Protein AF-A0A441VX78-F1 (afdb_monomer_lite)

pLDDT: mean 75.23, std 18.62, range [37.22, 95.94]

Radius of gyration: 17.8 Å; chains: 1; bounding box: 41×55×35 Å

Foldseek 3Di:
DDDQQWDDKDKDADDPVVVPDQDPVNPPDPPDDDPDRIDIDTDGPDPVSVVVVVVVQCPDPVDDPDDDDDDDPDPDPPPPPDDPD

Sequence (85 aa):
MQYPLLTGAHLGKADEAATQVRTAESEGRSDYDAPPSWFVLLEACTVDALKAPVQALLQHPAVAKPQVGRYLLEYTRLKTDAAAG

Structure (mmCIF, N/CA/C/O backbone):
data_AF-A0A441VX78-F1
#
_entry.id   AF-A0A441VX78-F1
#
loop_
_atom_site.group_PDB
_atom_site.id
_atom_site.type_symbol
_atom_site.label_atom_id
_atom_site.label_alt_id
_atom_site.label_comp_id
_atom_site.label_asym_id
_atom_site.label_entity_id
_atom_site.label_seq_id
_atom_site.pdbx_PDB_ins_code
_atom_site.Cartn_x
_atom_site.Cartn_y
_atom_site.Cartn_z
_atom_site.occupancy
_atom_site.B_iso_or_equiv
_atom_site.auth_seq_id
_atom_site.auth_comp_id
_atom_site.auth_asym_id
_atom_site.auth_atom_id
_atom_site.pdbx_PDB_model_num
ATOM 1 N N . MET A 1 1 ? -17.464 13.487 17.436 1.00 48.59 1 MET A N 1
ATOM 2 C CA . MET A 1 1 ? -17.512 12.824 16.114 1.00 48.59 1 MET A CA 1
ATOM 3 C C . MET A 1 1 ? -16.182 12.129 15.898 1.00 48.59 1 MET A C 1
ATOM 5 O O . MET A 1 1 ? -15.161 12.753 16.151 1.00 48.59 1 MET A O 1
ATOM 9 N N . GLN A 1 2 ? -16.185 10.852 15.517 1.00 69.25 2 GLN A N 1
ATOM 10 C CA . GLN A 1 2 ? -14.963 10.133 15.153 1.00 69.25 2 GLN A CA 1
ATOM 11 C C . GLN A 1 2 ? -14.753 10.314 13.649 1.00 69.25 2 GLN A C 1
ATOM 13 O O . GLN A 1 2 ? -15.608 9.916 12.862 1.00 69.25 2 GLN A O 1
ATOM 18 N N . TYR A 1 3 ? -13.675 10.990 13.260 1.00 69.50 3 TYR A N 1
ATOM 19 C CA . TYR A 1 3 ? -13.350 11.190 11.848 1.00 69.50 3 TYR A CA 1
ATOM 20 C C . TYR A 1 3 ? -12.779 9.895 11.249 1.00 69.50 3 TYR A C 1
ATOM 22 O O . TYR A 1 3 ? -12.094 9.156 11.966 1.00 69.50 3 TYR A O 1
ATOM 30 N N . PRO A 1 4 ? -13.040 9.598 9.962 1.00 77.44 4 PRO A N 1
ATOM 31 C CA . PRO A 1 4 ? -12.395 8.478 9.290 1.00 77.44 4 PRO A CA 1
ATOM 32 C C . PRO A 1 4 ? -10.878 8.700 9.295 1.00 77.44 4 PRO A C 1
ATOM 34 O O . PRO A 1 4 ? -10.392 9.740 8.859 1.00 77.44 4 PRO A O 1
ATOM 37 N N . LEU A 1 5 ? -10.133 7.736 9.839 1.00 89.88 5 LEU A N 1
ATOM 38 C CA . LEU A 1 5 ? -8.672 7.819 9.944 1.00 89.88 5 LEU A CA 1
ATOM 39 C C . LEU A 1 5 ? -7.957 7.324 8.681 1.00 89.88 5 LEU A C 1
ATOM 41 O O . LEU A 1 5 ? 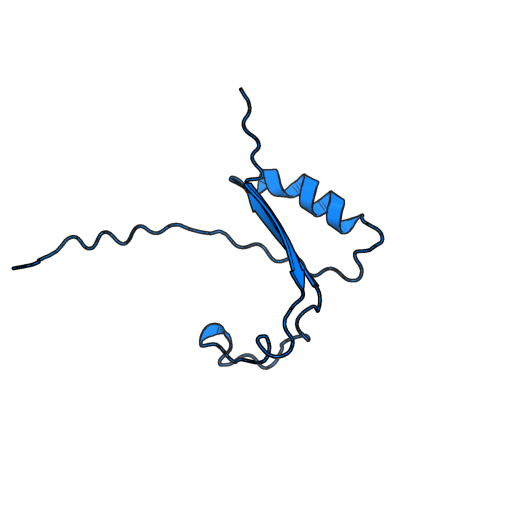-6.755 7.534 8.565 1.00 89.88 5 LEU A O 1
ATOM 45 N N . LEU A 1 6 ? -8.681 6.680 7.760 1.00 93.19 6 LEU A N 1
ATOM 46 C CA . LEU A 1 6 ? -8.209 6.360 6.415 1.00 93.19 6 LEU A CA 1
ATOM 47 C C . LEU A 1 6 ? -8.482 7.567 5.512 1.00 93.19 6 LEU A C 1
ATOM 49 O O . LEU A 1 6 ? -9.628 7.995 5.384 1.00 93.19 6 LEU A O 1
ATOM 53 N N . THR A 1 7 ? -7.434 8.112 4.908 1.00 92.50 7 THR A N 1
ATOM 54 C CA . THR A 1 7 ? -7.482 9.335 4.099 1.00 92.50 7 THR A CA 1
ATOM 55 C C . THR A 1 7 ? -7.460 9.055 2.600 1.00 92.50 7 THR A C 1
ATOM 57 O O . THR A 1 7 ? -7.871 9.916 1.829 1.00 92.50 7 THR A O 1
ATOM 60 N N . GLY A 1 8 ? -7.029 7.862 2.180 1.00 92.44 8 GLY A N 1
ATOM 61 C CA . GLY A 1 8 ? -6.938 7.501 0.766 1.00 92.44 8 GLY A CA 1
ATOM 62 C C . GLY A 1 8 ? -6.781 6.001 0.528 1.00 92.44 8 GLY A C 1
ATOM 63 O O . GLY A 1 8 ? -6.230 5.276 1.360 1.00 92.44 8 GLY A O 1
ATOM 64 N N . ALA A 1 9 ? -7.284 5.540 -0.618 1.00 94.56 9 ALA A N 1
ATOM 65 C CA . ALA A 1 9 ? -7.098 4.187 -1.126 1.00 94.56 9 ALA A CA 1
ATOM 66 C C . ALA A 1 9 ? -7.026 4.231 -2.656 1.00 94.56 9 ALA A C 1
ATOM 68 O O . ALA A 1 9 ? -7.981 4.644 -3.312 1.00 94.56 9 ALA A O 1
ATOM 69 N N . HIS A 1 10 ? -5.901 3.797 -3.219 1.00 94.00 10 HIS A N 1
ATOM 70 C CA . HIS A 1 10 ? -5.609 3.916 -4.646 1.00 94.00 10 HIS A CA 1
ATOM 71 C C . HIS A 1 10 ? -5.201 2.562 -5.208 1.00 94.00 10 HIS A C 1
ATOM 73 O O . HIS A 1 10 ? -4.346 1.897 -4.628 1.00 94.00 10 HIS A O 1
ATOM 79 N N . LEU A 1 11 ? -5.782 2.165 -6.340 1.00 92.00 11 LEU A N 1
ATOM 80 C CA . LEU A 1 11 ? -5.355 0.995 -7.108 1.00 92.00 11 LEU A CA 1
ATOM 81 C C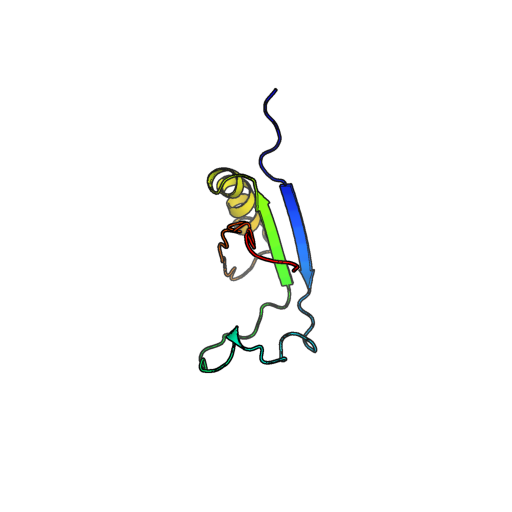 . LEU A 1 11 ? -4.575 1.479 -8.330 1.00 92.00 11 LEU A C 1
ATOM 83 O O . LEU A 1 11 ? -5.141 2.109 -9.222 1.00 92.00 11 LEU A O 1
ATOM 87 N N . GLY A 1 12 ? -3.279 1.190 -8.350 1.00 88.81 12 GLY A N 1
ATOM 88 C CA . GLY A 1 12 ? -2.376 1.562 -9.429 1.00 88.81 12 GLY A CA 1
ATOM 89 C C . GLY A 1 12 ? -1.943 0.350 -10.239 1.00 88.81 12 GLY A C 1
ATOM 90 O O . GLY A 1 12 ? -1.714 -0.730 -9.692 1.00 88.81 12 GLY A O 1
ATOM 91 N N . LYS A 1 13 ? -1.801 0.543 -11.549 1.00 86.00 13 LYS A N 1
ATOM 92 C CA . LYS A 1 13 ? -1.042 -0.361 -12.410 1.00 86.00 13 LYS A CA 1
ATOM 93 C C . LYS A 1 13 ? 0.359 0.218 -12.555 1.00 86.00 13 LYS A C 1
ATOM 95 O O . LYS A 1 13 ? 0.491 1.403 -12.855 1.00 86.00 13 LYS A O 1
ATOM 100 N N . ALA A 1 14 ? 1.384 -0.595 -12.335 1.00 78.56 14 ALA A N 1
ATOM 101 C CA . ALA A 1 14 ? 2.739 -0.171 -12.636 1.00 78.56 14 ALA A CA 1
ATOM 102 C C . ALA A 1 14 ? 2.880 0.021 -14.150 1.00 78.56 14 ALA A C 1
ATOM 104 O O . ALA A 1 14 ? 2.472 -0.834 -14.940 1.00 78.56 14 ALA A O 1
ATOM 105 N N . ASP A 1 15 ? 3.437 1.159 -14.545 1.00 73.56 15 ASP A N 1
ATOM 106 C CA . ASP A 1 15 ? 3.853 1.383 -15.920 1.00 73.56 15 ASP A CA 1
ATOM 107 C C . ASP A 1 15 ? 5.221 0.722 -16.121 1.00 73.56 15 ASP A C 1
ATOM 109 O O . ASP A 1 15 ? 6.219 1.121 -15.512 1.00 73.56 15 ASP A O 1
ATOM 113 N N . GLU A 1 16 ? 5.261 -0.315 -16.956 1.00 61.22 16 GLU A N 1
ATOM 114 C CA . GLU A 1 16 ? 6.486 -1.036 -17.311 1.00 61.22 16 GLU A CA 1
ATOM 115 C C . GLU A 1 16 ? 7.530 -0.111 -17.960 1.00 61.22 16 GLU A C 1
ATOM 117 O O . GLU A 1 16 ? 8.728 -0.336 -17.794 1.00 61.22 16 GLU A O 1
ATOM 122 N N . ALA A 1 17 ? 7.106 0.966 -18.636 1.00 54.28 17 ALA A N 1
ATOM 123 C CA . ALA A 1 17 ? 8.014 1.939 -19.241 1.00 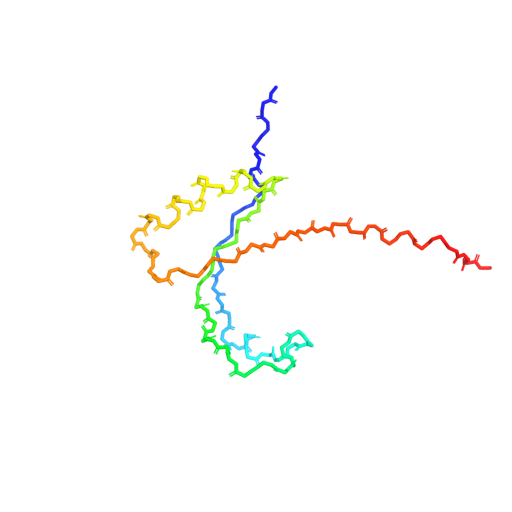54.28 17 ALA A CA 1
ATOM 124 C C . ALA A 1 17 ? 8.632 2.900 -18.208 1.00 54.28 17 ALA A C 1
ATOM 126 O O . ALA A 1 17 ? 9.783 3.307 -18.362 1.00 54.28 17 ALA A O 1
ATOM 127 N N . ALA A 1 18 ? 7.903 3.242 -17.139 1.00 55.50 18 ALA A N 1
ATOM 128 C CA . ALA A 1 18 ? 8.371 4.160 -16.095 1.00 55.50 18 ALA A CA 1
ATOM 129 C C . ALA A 1 18 ? 9.145 3.454 -14.967 1.00 55.50 18 ALA A C 1
ATOM 131 O O . ALA A 1 18 ? 10.061 4.030 -14.386 1.00 55.50 18 ALA A O 1
ATOM 132 N N . THR A 1 19 ? 8.817 2.196 -14.662 1.00 53.12 19 THR A N 1
ATOM 133 C CA . THR A 1 19 ? 9.436 1.429 -13.560 1.00 53.12 19 THR A CA 1
ATOM 134 C C . THR A 1 19 ? 10.868 0.959 -13.835 1.00 53.12 19 THR A C 1
ATOM 136 O O . THR A 1 19 ? 11.561 0.549 -12.909 1.00 53.12 19 THR A O 1
ATOM 139 N N . GLN A 1 20 ? 11.337 1.049 -15.083 1.00 53.25 20 GLN A N 1
ATOM 140 C CA . GLN A 1 20 ? 12.729 0.773 -15.469 1.00 53.25 20 GLN A CA 1
ATOM 141 C C . GLN A 1 20 ? 13.638 2.012 -15.370 1.00 53.25 20 GLN A C 1
ATOM 143 O O . GLN A 1 20 ? 14.847 1.919 -15.600 1.00 53.25 20 GLN A O 1
ATOM 148 N N . VAL A 1 21 ? 13.082 3.187 -15.051 1.00 51.88 21 VAL A N 1
ATOM 149 C CA . VAL A 1 21 ? 13.864 4.417 -14.905 1.00 51.88 21 VAL A CA 1
ATOM 150 C C . VAL A 1 21 ? 14.605 4.368 -13.574 1.00 51.88 21 VAL A C 1
ATOM 152 O O . VAL A 1 21 ? 14.007 4.467 -12.505 1.00 51.88 21 VAL A O 1
ATOM 155 N N . ARG A 1 22 ? 15.930 4.219 -13.641 1.00 51.66 22 ARG A N 1
ATOM 156 C CA . ARG A 1 22 ? 16.797 4.324 -12.466 1.00 51.66 22 ARG A CA 1
ATOM 157 C C . ARG A 1 22 ? 16.691 5.729 -11.889 1.00 51.66 22 ARG A C 1
ATOM 159 O O . ARG A 1 22 ? 17.080 6.698 -12.537 1.00 51.66 22 ARG A O 1
ATOM 166 N N . THR A 1 23 ? 16.174 5.826 -10.675 1.00 56.59 23 THR A N 1
ATOM 167 C CA . THR A 1 23 ? 16.208 7.059 -9.891 1.00 56.59 23 THR A CA 1
ATOM 168 C C . THR A 1 23 ? 17.465 7.086 -9.018 1.00 56.59 23 THR A C 1
ATOM 170 O O . THR A 1 23 ? 18.146 6.067 -8.879 1.00 56.59 23 THR A O 1
ATOM 173 N N . ALA A 1 24 ? 17.787 8.234 -8.415 1.00 55.72 24 ALA A N 1
ATOM 174 C CA . ALA A 1 24 ? 18.928 8.359 -7.500 1.00 55.72 24 ALA A CA 1
ATOM 175 C C . ALA A 1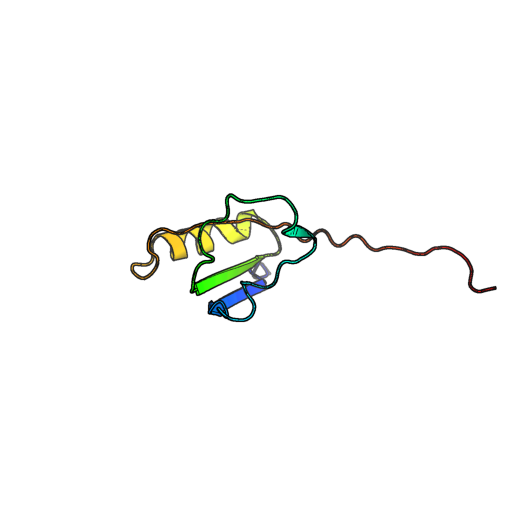 24 ? 18.822 7.395 -6.297 1.00 55.72 24 ALA A C 1
ATOM 177 O O . ALA A 1 24 ? 19.826 6.936 -5.766 1.00 55.72 24 ALA A O 1
ATOM 178 N N . GLU A 1 25 ? 17.600 7.015 -5.915 1.00 52.19 25 GLU A N 1
ATOM 179 C CA . GLU A 1 25 ? 17.291 6.018 -4.882 1.00 52.19 25 GLU A CA 1
ATOM 180 C C . GLU A 1 25 ? 17.514 4.561 -5.341 1.00 52.19 25 GLU A C 1
ATOM 182 O O . GLU A 1 25 ? 17.432 3.635 -4.532 1.00 52.19 25 GLU A O 1
ATOM 187 N N . SER A 1 26 ? 17.778 4.350 -6.635 1.00 53.28 26 SER A N 1
ATOM 188 C CA . SER A 1 26 ? 18.006 3.042 -7.265 1.00 53.28 26 SER A CA 1
ATOM 189 C C . SER A 1 26 ? 19.479 2.783 -7.621 1.00 53.28 26 SER A C 1
ATOM 191 O O . SER A 1 26 ? 19.818 1.706 -8.119 1.00 53.28 26 SER A O 1
ATOM 193 N N . GLU A 1 27 ? 20.376 3.752 -7.399 1.00 45.50 27 GLU A N 1
ATOM 194 C CA . GLU A 1 27 ? 21.812 3.560 -7.609 1.00 45.50 27 GLU A CA 1
ATOM 195 C C . GLU A 1 27 ? 22.410 2.674 -6.505 1.00 45.50 27 GLU A C 1
ATOM 197 O O . GLU A 1 27 ? 22.440 3.033 -5.332 1.00 45.50 27 GLU A O 1
ATOM 202 N N . GLY A 1 28 ? 22.918 1.498 -6.889 1.00 50.53 28 GLY A N 1
ATOM 203 C CA . GLY A 1 28 ? 23.735 0.644 -6.016 1.00 50.53 28 GLY A CA 1
ATOM 204 C C . GLY A 1 28 ? 23.071 -0.632 -5.500 1.00 50.53 28 GLY A C 1
ATOM 205 O O . GLY A 1 28 ? 23.728 -1.415 -4.817 1.00 50.53 28 GLY A O 1
ATOM 206 N N . ARG A 1 29 ? 21.814 -0.899 -5.856 1.00 51.72 29 ARG A N 1
ATOM 207 C CA . ARG A 1 29 ? 21.143 -2.167 -5.542 1.00 51.72 29 ARG A CA 1
ATOM 208 C C . ARG A 1 29 ? 20.929 -2.993 -6.807 1.00 51.72 29 ARG A C 1
ATOM 210 O O . ARG A 1 29 ? 20.418 -2.512 -7.812 1.00 51.72 29 ARG A O 1
ATOM 217 N N . SER A 1 30 ? 21.375 -4.241 -6.775 1.00 47.81 30 SER A N 1
ATOM 218 C CA . SER A 1 30 ? 21.244 -5.211 -7.872 1.00 47.81 30 SER A CA 1
ATOM 219 C C . SER A 1 30 ? 20.243 -6.327 -7.553 1.00 47.81 30 SER A C 1
ATOM 221 O O . SER A 1 30 ? 20.097 -7.261 -8.336 1.00 47.81 30 SER A O 1
ATOM 223 N N . ASP A 1 31 ? 19.549 -6.224 -6.419 1.00 53.09 31 ASP A N 1
ATOM 224 C CA . ASP A 1 31 ? 18.681 -7.243 -5.824 1.00 53.09 31 ASP A CA 1
ATOM 225 C C . ASP A 1 31 ? 17.189 -6.882 -5.911 1.00 53.09 31 ASP A C 1
ATOM 227 O O . ASP A 1 31 ? 16.413 -7.136 -4.990 1.00 53.09 31 ASP A O 1
ATOM 231 N N . TYR A 1 32 ? 16.773 -6.234 -6.996 1.00 55.75 32 TYR A N 1
ATOM 232 C CA . TYR A 1 32 ? 15.371 -5.879 -7.168 1.00 55.75 32 TYR A CA 1
ATOM 233 C C . TYR A 1 32 ? 14.593 -7.055 -7.755 1.00 55.75 32 TYR A C 1
ATOM 235 O O . TYR A 1 32 ? 14.816 -7.450 -8.901 1.00 55.75 32 TYR A O 1
ATOM 243 N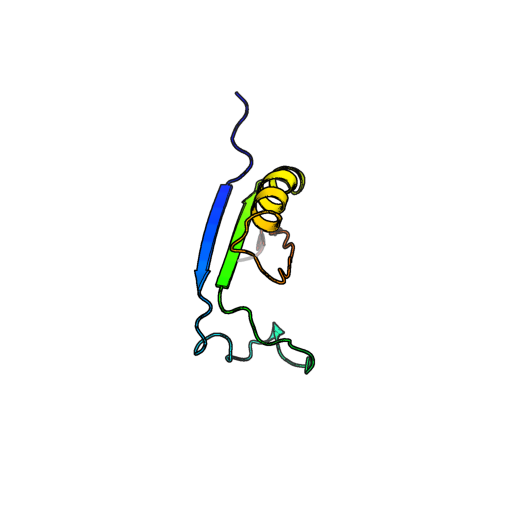 N . ASP A 1 33 ? 13.643 -7.582 -6.981 1.00 57.72 33 ASP A N 1
ATOM 244 C CA . ASP A 1 33 ? 12.526 -8.329 -7.553 1.00 57.72 33 ASP A CA 1
ATOM 245 C C . ASP A 1 33 ? 11.818 -7.452 -8.595 1.00 57.72 33 ASP A C 1
ATOM 247 O O . ASP A 1 33 ? 11.744 -6.226 -8.452 1.00 57.72 33 ASP A O 1
ATOM 251 N N . ALA A 1 34 ? 11.293 -8.079 -9.651 1.00 60.50 34 ALA A N 1
ATOM 252 C CA . ALA A 1 34 ? 10.533 -7.362 -10.667 1.00 60.50 34 ALA A CA 1
ATOM 253 C C . ALA A 1 34 ? 9.400 -6.554 -10.000 1.00 60.50 34 ALA A C 1
ATOM 255 O O . ALA A 1 34 ? 8.685 -7.102 -9.151 1.00 60.50 34 ALA A O 1
ATOM 256 N N . PRO A 1 35 ? 9.223 -5.268 -10.358 1.00 62.62 35 PRO A N 1
ATOM 257 C CA . PRO A 1 35 ? 8.205 -4.429 -9.746 1.00 62.62 35 PRO A CA 1
ATOM 258 C C . PRO A 1 35 ? 6.817 -5.048 -9.972 1.00 62.62 35 PRO A C 1
ATOM 260 O O . PRO A 1 35 ? 6.540 -5.567 -11.059 1.00 62.62 35 PRO A O 1
ATOM 263 N N . PRO A 1 36 ? 5.929 -5.024 -8.964 1.00 70.38 36 PRO A N 1
ATOM 264 C CA . PRO A 1 36 ? 4.613 -5.624 -9.099 1.00 70.38 36 PRO A CA 1
ATOM 265 C C . PRO A 1 36 ? 3.805 -4.881 -10.167 1.00 70.38 36 PRO A C 1
ATOM 267 O O . PRO A 1 36 ? 3.740 -3.655 -10.164 1.00 70.38 36 PRO A O 1
ATOM 270 N N . SER A 1 37 ? 3.130 -5.617 -11.056 1.00 80.19 37 SER A N 1
ATOM 271 C CA . SER A 1 37 ? 2.301 -5.026 -12.121 1.00 80.19 37 SER A CA 1
ATOM 272 C C . SER A 1 37 ? 1.116 -4.213 -11.585 1.00 80.19 37 SER A C 1
ATOM 274 O O . SER A 1 37 ? 0.567 -3.376 -12.298 1.00 80.19 37 SER A O 1
ATOM 276 N N . TRP A 1 38 ? 0.716 -4.461 -10.336 1.00 86.94 38 TRP A N 1
ATOM 277 C CA . TRP A 1 38 ? -0.380 -3.793 -9.644 1.00 86.94 38 TRP A CA 1
ATOM 278 C C . TRP A 1 38 ? 0.006 -3.512 -8.198 1.00 86.94 38 TRP A C 1
ATOM 280 O O . TRP A 1 38 ? 0.625 -4.351 -7.545 1.00 86.94 38 TRP A O 1
ATOM 290 N N . PHE A 1 39 ? -0.410 -2.363 -7.678 1.00 89.75 39 PHE A N 1
ATOM 291 C CA . PHE A 1 39 ? -0.204 -2.000 -6.283 1.00 89.75 39 PHE A CA 1
ATOM 292 C C . PHE A 1 39 ? -1.438 -1.308 -5.710 1.00 89.75 39 PHE A C 1
ATOM 294 O O . PHE A 1 39 ? -2.202 -0.659 -6.426 1.00 89.75 39 PHE A O 1
ATOM 301 N N . VAL A 1 40 ? -1.616 -1.440 -4.397 1.00 93.31 40 VAL A N 1
ATOM 302 C CA . VAL A 1 40 ? -2.622 -0.694 -3.641 1.00 93.31 40 VAL A CA 1
ATOM 303 C C . VAL A 1 40 ? -1.898 0.222 -2.665 1.00 93.31 40 VAL A C 1
ATOM 305 O O . VAL A 1 40 ? -1.111 -0.254 -1.848 1.00 93.31 40 VAL A O 1
ATOM 308 N N . LEU A 1 41 ? -2.167 1.524 -2.740 1.00 94.19 41 LEU A N 1
ATOM 309 C CA . LEU A 1 41 ? -1.676 2.509 -1.780 1.00 94.19 41 LEU A CA 1
ATOM 310 C C . LEU A 1 41 ? -2.806 2.874 -0.819 1.00 94.19 41 LEU A C 1
ATOM 312 O O . LEU A 1 41 ? -3.867 3.318 -1.254 1.00 94.19 41 LEU A O 1
ATOM 316 N N . LEU A 1 42 ? -2.568 2.690 0.479 1.00 95.25 42 LEU A N 1
ATOM 317 C CA . LEU A 1 42 ? -3.476 3.096 1.548 1.00 95.25 42 LEU A CA 1
ATOM 318 C C . LEU A 1 42 ? -2.836 4.217 2.364 1.00 95.25 42 LEU A C 1
ATOM 320 O O . LEU A 1 42 ? -1.701 4.081 2.818 1.00 95.25 42 LEU A O 1
ATOM 324 N N . GLU A 1 43 ? -3.586 5.288 2.590 1.00 95.00 43 GLU A N 1
ATOM 325 C CA . GLU A 1 43 ? -3.149 6.451 3.357 1.00 95.00 43 GLU A CA 1
ATOM 326 C C . GLU A 1 43 ? -4.018 6.602 4.599 1.00 95.00 43 GLU A C 1
ATOM 328 O O . GLU A 1 43 ? -5.239 6.437 4.541 1.00 95.00 43 GLU A O 1
ATOM 333 N N . ALA A 1 44 ? -3.396 6.910 5.733 1.00 93.69 44 ALA A N 1
ATOM 334 C CA . ALA A 1 44 ? -4.102 7.099 6.987 1.00 93.69 44 ALA A CA 1
ATOM 335 C C . ALA A 1 44 ? -3.375 8.080 7.904 1.00 93.69 44 ALA A C 1
ATOM 337 O O . ALA A 1 44 ? -2.154 8.217 7.853 1.00 93.69 44 ALA A O 1
ATOM 338 N N . CYS A 1 45 ? -4.128 8.695 8.814 1.00 91.31 45 CYS A N 1
ATOM 339 C CA . CYS A 1 45 ? -3.591 9.606 9.825 1.00 91.31 45 CYS A CA 1
ATOM 340 C C . CYS A 1 45 ? -2.754 8.889 10.895 1.00 91.31 45 CYS A C 1
ATOM 342 O O . CYS A 1 45 ? -1.976 9.527 11.599 1.00 91.31 45 CYS A O 1
ATOM 344 N N . THR A 1 46 ? -2.940 7.577 11.066 1.00 89.12 46 THR A N 1
ATOM 345 C CA . THR A 1 46 ? -2.179 6.759 12.015 1.00 89.12 46 THR A CA 1
ATOM 346 C C . THR A 1 46 ? -1.878 5.390 11.421 1.00 89.12 46 THR A C 1
ATOM 348 O O . THR A 1 46 ? -2.632 4.863 10.602 1.00 89.12 46 THR A O 1
ATOM 351 N N . VAL A 1 47 ? -0.796 4.764 11.887 1.00 88.88 47 VAL A N 1
ATOM 352 C CA . VAL A 1 47 ? -0.431 3.399 11.475 1.00 88.88 47 VAL A CA 1
ATOM 353 C C . VAL A 1 47 ? -1.494 2.382 11.902 1.00 88.88 47 VAL A C 1
ATOM 355 O O . VAL A 1 47 ? -1.777 1.435 11.170 1.00 88.88 47 VAL A O 1
ATOM 358 N N . ASP A 1 48 ? -2.124 2.582 13.062 1.00 91.94 48 ASP A N 1
ATOM 359 C CA . ASP A 1 48 ? -3.161 1.679 13.568 1.00 91.94 48 ASP A CA 1
ATOM 360 C C . ASP A 1 48 ? -4.398 1.638 12.671 1.00 91.94 48 ASP A C 1
ATOM 362 O O . ASP A 1 48 ? -4.975 0.567 12.469 1.00 91.94 48 ASP A O 1
ATOM 366 N N . ALA A 1 49 ? -4.764 2.771 12.071 1.00 92.81 49 ALA A N 1
ATOM 367 C CA . ALA A 1 49 ? -5.887 2.849 11.146 1.00 92.81 49 ALA A CA 1
ATOM 368 C C . ALA A 1 49 ? -5.673 2.023 9.862 1.00 92.81 49 ALA A C 1
ATOM 370 O O . ALA A 1 49 ? -6.648 1.641 9.218 1.00 92.81 49 ALA A O 1
ATOM 371 N N . LEU A 1 50 ? -4.424 1.678 9.519 1.00 93.06 50 LEU A N 1
ATOM 372 C CA . LEU A 1 50 ? -4.106 0.825 8.369 1.00 93.06 50 LEU A CA 1
ATOM 373 C C . LEU A 1 50 ? -4.285 -0.672 8.654 1.00 93.06 50 LEU A C 1
ATOM 375 O O . LEU A 1 50 ? -4.358 -1.455 7.710 1.00 93.06 50 LEU A O 1
ATOM 379 N N . LYS A 1 51 ? -4.363 -1.103 9.922 1.00 93.31 51 LYS A N 1
ATOM 380 C CA . LYS A 1 51 ? -4.350 -2.534 10.284 1.00 93.31 51 LYS A CA 1
ATOM 381 C C . LYS A 1 51 ? -5.493 -3.319 9.638 1.00 93.31 51 LYS A C 1
ATOM 383 O O . LYS A 1 51 ? -5.237 -4.290 8.929 1.00 93.31 51 LYS A O 1
ATOM 388 N N . ALA A 1 52 ? -6.735 -2.889 9.859 1.00 94.00 52 ALA A N 1
ATOM 389 C CA . ALA A 1 52 ? -7.908 -3.592 9.341 1.00 94.00 52 ALA A CA 1
ATOM 390 C C . ALA A 1 52 ? -8.014 -3.535 7.801 1.00 94.00 52 ALA A C 1
ATOM 392 O O . ALA A 1 52 ? -8.211 -4.590 7.198 1.00 94.00 52 ALA A O 1
ATOM 393 N N . PRO A 1 53 ? -7.811 -2.381 7.132 1.00 94.19 53 PRO A N 1
ATOM 394 C CA . PRO A 1 53 ? -7.791 -2.314 5.669 1.00 94.19 53 PRO A CA 1
ATOM 395 C C . PRO A 1 53 ? -6.709 -3.187 5.021 1.00 94.19 53 PRO A C 1
ATOM 397 O O . PRO A 1 53 ? -6.988 -3.898 4.058 1.00 94.19 53 PRO A O 1
ATOM 400 N N . VAL A 1 54 ? -5.487 -3.190 5.569 1.00 95.12 54 VAL A N 1
ATOM 401 C CA . VAL A 1 54 ? -4.405 -4.055 5.070 1.00 95.12 54 VAL A CA 1
ATOM 402 C C . VAL A 1 54 ? -4.787 -5.523 5.231 1.00 95.12 54 VAL A C 1
ATOM 404 O O . VAL A 1 54 ? -4.636 -6.297 4.292 1.00 95.12 54 VAL A O 1
ATOM 407 N N . GLN A 1 55 ? -5.328 -5.913 6.387 1.00 95.50 55 GLN A N 1
ATOM 408 C CA . GLN A 1 55 ? -5.772 -7.288 6.607 1.00 95.50 55 GLN A CA 1
ATOM 409 C C . GLN A 1 55 ? -6.884 -7.701 5.631 1.00 95.50 55 GLN A C 1
ATOM 411 O O . GLN A 1 55 ? -6.824 -8.801 5.086 1.00 95.50 55 GLN A O 1
ATOM 416 N N . ALA A 1 56 ? -7.851 -6.819 5.365 1.00 94.88 56 ALA A N 1
ATOM 417 C CA . ALA A 1 56 ? -8.923 -7.077 4.408 1.00 94.88 56 ALA A CA 1
ATOM 418 C C . ALA A 1 56 ? -8.386 -7.307 2.985 1.00 94.88 56 ALA A C 1
ATOM 420 O O . ALA A 1 56 ? -8.825 -8.234 2.307 1.00 94.88 56 ALA A O 1
ATOM 421 N N . LEU A 1 57 ? -7.395 -6.520 2.548 1.00 94.69 57 LEU A N 1
ATOM 422 C CA . LEU A 1 57 ? -6.739 -6.721 1.252 1.00 94.69 57 LEU A CA 1
ATOM 423 C C . LEU A 1 57 ? -5.971 -8.043 1.197 1.00 94.69 57 LEU A C 1
ATOM 425 O O . LEU A 1 57 ? -6.103 -8.783 0.229 1.00 94.69 57 LEU A O 1
ATOM 429 N N . LEU A 1 58 ? -5.204 -8.371 2.239 1.00 94.50 58 LEU A N 1
ATOM 430 C CA . LEU A 1 58 ? -4.414 -9.607 2.286 1.00 94.50 58 LEU A CA 1
ATOM 431 C C . LEU A 1 58 ? -5.275 -10.878 2.283 1.00 94.50 58 LEU A C 1
ATOM 433 O O . LEU A 1 58 ? -4.798 -11.935 1.883 1.00 94.50 58 LEU A O 1
ATOM 437 N N . GLN A 1 59 ? -6.526 -10.783 2.732 1.00 95.94 59 GLN A N 1
ATOM 438 C CA . GLN A 1 59 ? -7.496 -11.880 2.707 1.00 95.94 59 GLN A CA 1
ATOM 439 C C . GLN A 1 59 ? -8.302 -11.939 1.401 1.00 95.94 59 GLN A C 1
ATOM 441 O O . GLN A 1 59 ? -9.049 -12.894 1.186 1.00 95.94 59 GLN A O 1
ATOM 446 N N . HIS A 1 60 ? -8.182 -10.937 0.527 1.00 95.25 60 HIS A N 1
ATOM 447 C CA . HIS A 1 60 ? -8.958 -10.877 -0.703 1.00 95.25 60 HIS A CA 1
ATOM 448 C C . HIS A 1 60 ? -8.423 -11.888 -1.740 1.00 95.25 60 HIS A C 1
ATOM 450 O O . HIS A 1 60 ? -7.230 -11.862 -2.042 1.00 95.25 60 HIS A O 1
ATOM 456 N N . PRO A 1 61 ? -9.269 -12.726 -2.374 1.00 94.69 61 PRO A N 1
ATOM 457 C CA . PRO A 1 61 ? -8.817 -13.781 -3.295 1.00 94.69 61 PRO A CA 1
ATOM 458 C C . PRO A 1 61 ? -8.004 -13.300 -4.505 1.00 94.69 61 PRO A C 1
ATOM 460 O O . PRO A 1 61 ? -7.225 -14.060 -5.070 1.00 94.69 61 PRO A O 1
ATOM 463 N N . ALA A 1 62 ? -8.187 -12.043 -4.918 1.00 90.81 62 ALA A N 1
ATOM 464 C CA . ALA A 1 62 ? -7.427 -11.442 -6.018 1.00 90.81 62 ALA A CA 1
ATOM 465 C C . ALA A 1 62 ? -5.986 -11.046 -5.635 1.00 90.81 62 ALA A C 1
ATOM 467 O O . ALA A 1 62 ? -5.196 -10.700 -6.512 1.00 90.81 62 ALA A O 1
ATOM 468 N N . VAL A 1 63 ? -5.639 -11.066 -4.345 1.00 90.94 63 VAL A N 1
ATOM 469 C CA . VAL A 1 63 ? -4.302 -10.726 -3.853 1.00 90.94 63 VAL A CA 1
ATOM 470 C C . VAL A 1 63 ? -3.491 -12.008 -3.707 1.00 90.94 63 VAL A C 1
ATOM 472 O O . VAL A 1 63 ? -3.712 -12.813 -2.807 1.00 90.94 63 VAL A O 1
ATOM 475 N N . ALA A 1 64 ? -2.522 -12.196 -4.601 1.00 87.69 64 ALA A N 1
ATOM 476 C CA . ALA A 1 64 ? -1.614 -13.336 -4.588 1.00 87.69 64 ALA A CA 1
ATOM 477 C C . ALA A 1 64 ? -0.173 -12.865 -4.370 1.00 87.69 64 ALA A C 1
ATOM 479 O O . ALA A 1 64 ? 0.261 -11.900 -4.991 1.00 87.69 64 ALA A O 1
ATOM 480 N N . LYS A 1 65 ? 0.570 -13.571 -3.505 1.00 86.19 65 LYS A N 1
ATOM 481 C CA . LYS A 1 65 ? 1.977 -13.272 -3.167 1.00 86.19 65 LYS A CA 1
ATOM 482 C C . LYS A 1 65 ? 2.220 -11.778 -2.840 1.00 86.19 65 LYS A C 1
ATOM 484 O O . LYS A 1 65 ? 3.073 -11.152 -3.467 1.00 86.19 65 LYS A O 1
ATOM 489 N N . PRO A 1 66 ? 1.464 -11.186 -1.894 1.00 87.81 66 PRO A N 1
ATOM 490 C CA . PRO A 1 66 ? 1.564 -9.760 -1.610 1.00 87.81 66 PRO A CA 1
ATOM 491 C C . PRO A 1 66 ? 2.929 -9.387 -1.029 1.00 87.81 66 PRO A C 1
ATOM 493 O O . PRO A 1 66 ? 3.437 -10.054 -0.128 1.00 87.81 66 PRO A O 1
ATOM 496 N N . GLN A 1 67 ? 3.467 -8.261 -1.489 1.00 87.50 67 GLN A N 1
ATOM 497 C CA . GLN A 1 67 ? 4.554 -7.543 -0.831 1.00 87.50 67 GLN A CA 1
ATOM 498 C C . GLN A 1 67 ? 3.965 -6.297 -0.163 1.00 87.50 67 GLN A C 1
ATOM 500 O O . GLN A 1 67 ? 3.203 -5.561 -0.789 1.00 87.50 67 GLN A O 1
ATOM 505 N N . VAL A 1 68 ? 4.279 -6.069 1.115 1.00 89.31 68 VAL A N 1
ATOM 506 C CA . VAL A 1 68 ? 3.711 -4.955 1.891 1.00 89.31 68 VAL A CA 1
ATOM 507 C C . VAL A 1 68 ? 4.832 -4.069 2.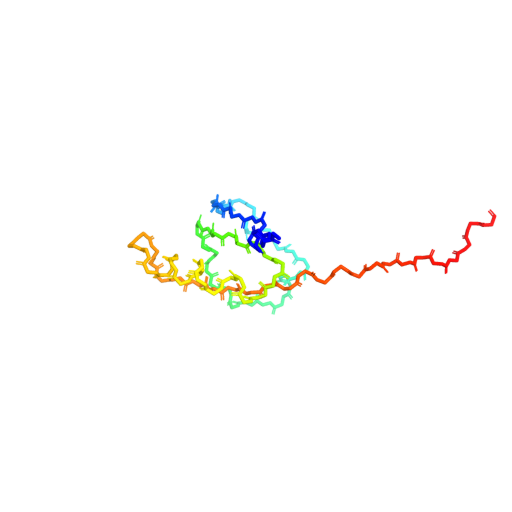415 1.00 89.31 68 VAL A C 1
ATOM 509 O O . VAL A 1 68 ? 5.581 -4.467 3.305 1.00 89.31 68 VAL A O 1
ATOM 512 N N . GLY A 1 69 ? 4.907 -2.848 1.889 1.00 88.06 69 GLY A N 1
ATOM 513 C CA . GLY A 1 69 ? 5.732 -1.768 2.425 1.00 88.06 69 GLY A CA 1
ATOM 514 C C . GLY A 1 69 ? 4.914 -0.824 3.305 1.00 88.06 69 GLY A C 1
ATOM 515 O O . GLY A 1 69 ? 3.700 -0.699 3.142 1.00 88.06 69 GLY A O 1
ATOM 516 N N . ARG A 1 70 ? 5.574 -0.149 4.248 1.00 88.12 70 ARG A N 1
ATOM 517 C CA . ARG A 1 70 ? 4.989 0.962 5.009 1.00 88.12 70 ARG A CA 1
ATOM 518 C C . ARG A 1 70 ? 5.908 2.163 4.905 1.00 88.12 70 ARG A C 1
ATOM 520 O O . ARG A 1 70 ? 7.103 2.036 5.146 1.00 88.12 70 ARG A O 1
ATOM 527 N N . TYR A 1 71 ? 5.319 3.307 4.592 1.00 85.94 71 TYR A N 1
ATOM 528 C CA . TYR A 1 71 ? 6.014 4.579 4.484 1.00 85.94 71 TYR A CA 1
ATOM 529 C C . TYR A 1 71 ? 5.369 5.556 5.458 1.00 85.94 71 TYR A C 1
ATOM 531 O O . TYR A 1 71 ? 4.142 5.632 5.540 1.00 85.94 71 TYR A O 1
ATOM 539 N N . LEU A 1 72 ? 6.194 6.274 6.213 1.00 83.94 72 LEU A N 1
ATOM 540 C CA . LEU A 1 72 ? 5.745 7.385 7.037 1.00 83.94 72 LEU A CA 1
ATOM 541 C C . LEU A 1 72 ? 6.078 8.671 6.289 1.00 83.94 72 LEU A C 1
ATOM 543 O O . LEU A 1 72 ? 7.247 8.960 6.046 1.00 83.94 72 LEU A O 1
ATOM 547 N N . LEU A 1 73 ? 5.050 9.428 5.908 1.00 79.44 73 LEU A N 1
ATOM 548 C CA . LEU A 1 73 ? 5.253 10.764 5.367 1.00 79.44 73 LEU A CA 1
ATOM 549 C C . LEU A 1 73 ? 5.485 11.730 6.532 1.00 79.44 73 LEU A C 1
ATOM 551 O O . LEU A 1 73 ? 4.542 12.243 7.133 1.00 79.44 73 LEU A O 1
ATOM 555 N N . GLU A 1 74 ? 6.748 11.970 6.858 1.00 75.06 74 GLU A N 1
ATOM 556 C CA . GLU A 1 74 ? 7.128 13.012 7.806 1.00 75.06 74 GLU A CA 1
ATOM 557 C C . GLU A 1 74 ? 7.189 14.355 7.076 1.00 75.06 74 GLU A C 1
ATOM 559 O O . GLU A 1 74 ? 8.124 14.644 6.327 1.00 75.06 74 GLU A O 1
ATOM 564 N N . TYR A 1 75 ? 6.176 15.202 7.276 1.00 66.88 75 TYR A N 1
ATOM 565 C CA . TYR A 1 75 ? 6.233 16.576 6.787 1.00 66.88 75 TYR A CA 1
ATOM 566 C C . TYR A 1 75 ? 7.254 17.367 7.610 1.00 66.88 75 TYR A C 1
ATOM 568 O O . TYR A 1 75 ? 6.936 17.933 8.658 1.00 66.88 75 TYR A O 1
ATOM 576 N N . THR A 1 76 ? 8.493 17.431 7.128 1.00 61.72 76 THR A N 1
ATOM 577 C CA . THR A 1 76 ? 9.474 18.383 7.647 1.00 61.72 76 THR A CA 1
ATOM 578 C C . THR A 1 76 ? 9.224 19.724 6.976 1.00 61.72 76 THR A C 1
ATOM 580 O O . THR A 1 76 ? 9.540 19.927 5.805 1.00 61.72 76 THR A O 1
ATOM 583 N N . ARG A 1 77 ? 8.645 20.673 7.717 1.00 56.66 77 ARG A N 1
ATOM 584 C CA . ARG A 1 77 ? 8.581 22.063 7.266 1.00 56.66 77 ARG A CA 1
ATOM 585 C C . ARG A 1 77 ? 10.009 22.607 7.264 1.00 56.66 77 ARG A C 1
ATOM 587 O O . ARG A 1 77 ? 10.524 22.962 8.320 1.00 56.66 77 ARG A O 1
ATOM 594 N N . LEU A 1 78 ? 10.642 22.697 6.097 1.00 54.28 78 LEU A N 1
ATOM 595 C CA . LEU A 1 78 ? 11.823 23.539 5.929 1.00 54.28 78 LEU A CA 1
ATOM 596 C C . LEU A 1 78 ? 11.365 24.989 6.123 1.00 54.28 78 LEU A C 1
ATOM 598 O O . LEU A 1 78 ? 10.906 25.644 5.192 1.00 54.28 78 LEU A O 1
ATOM 602 N N . LYS A 1 79 ? 11.408 25.493 7.359 1.00 49.25 79 LYS A N 1
ATOM 603 C CA . LYS A 1 79 ? 11.494 26.936 7.559 1.00 49.25 79 LYS A CA 1
ATOM 604 C C . LYS A 1 79 ? 12.881 27.344 7.081 1.00 49.25 79 LYS A C 1
ATOM 606 O O . LYS A 1 79 ? 13.856 27.166 7.804 1.00 49.25 79 LYS A O 1
ATOM 611 N N . THR A 1 80 ? 12.979 27.894 5.882 1.00 46.56 80 THR A N 1
ATOM 612 C CA . THR A 1 80 ? 14.061 28.825 5.570 1.00 46.56 80 THR A CA 1
ATOM 613 C C . THR A 1 80 ? 13.767 30.130 6.308 1.00 46.56 80 THR A C 1
ATOM 615 O O . THR A 1 80 ? 13.166 31.048 5.762 1.00 46.56 80 THR A O 1
ATOM 618 N N . ASP A 1 81 ? 14.159 30.203 7.580 1.00 55.41 81 ASP A N 1
ATOM 619 C CA . ASP A 1 81 ? 14.456 31.489 8.210 1.00 55.41 81 ASP A CA 1
ATOM 620 C C . ASP A 1 81 ? 15.890 31.860 7.795 1.00 55.41 81 ASP A C 1
ATOM 622 O O . ASP A 1 81 ? 16.834 31.336 8.378 1.00 55.41 81 ASP A O 1
ATOM 626 N N . ALA A 1 82 ? 16.049 32.689 6.751 1.00 48.94 82 ALA A N 1
ATOM 627 C CA . ALA A 1 82 ? 17.094 33.725 6.634 1.00 48.94 82 ALA A CA 1
ATOM 628 C C . ALA A 1 82 ? 17.190 34.335 5.214 1.00 48.94 82 ALA A C 1
ATOM 630 O O . ALA A 1 82 ? 17.526 33.652 4.252 1.00 48.94 82 ALA A O 1
ATOM 631 N N . ALA A 1 83 ? 16.999 35.660 5.169 1.00 47.00 83 ALA A N 1
ATOM 632 C CA . ALA A 1 83 ? 17.524 36.642 4.211 1.00 47.00 83 ALA A CA 1
ATOM 633 C C . ALA A 1 83 ? 17.072 36.582 2.734 1.00 47.00 83 ALA A C 1
ATOM 635 O O . ALA A 1 83 ? 17.753 36.033 1.872 1.00 47.00 83 ALA A O 1
ATOM 636 N N . ALA A 1 84 ? 16.011 37.332 2.417 1.00 37.22 84 ALA A N 1
ATOM 637 C CA . ALA A 1 84 ? 16.051 38.187 1.232 1.00 37.22 84 ALA A CA 1
ATOM 638 C C . ALA A 1 84 ? 16.533 39.566 1.710 1.00 37.22 84 ALA A C 1
ATOM 640 O O . ALA A 1 84 ? 15.871 40.188 2.545 1.00 37.22 84 ALA A O 1
ATOM 641 N N . GLY A 1 85 ? 17.745 39.936 1.291 1.00 37.53 85 GLY A N 1
ATOM 642 C CA . GLY A 1 85 ? 18.303 41.277 1.474 1.00 37.53 85 GLY A CA 1
ATOM 643 C C . GLY A 1 85 ? 17.677 42.305 0.546 1.00 37.53 85 GLY A C 1
ATOM 644 O O . GLY A 1 85 ? 16.888 41.908 -0.342 1.00 37.53 85 GLY A O 1
#

Secondary structure (DSSP, 8-state):
----SEEEEEEEE--TTTTTS--GGGTT----PPPPSEEEEEEESSTGGGHHHHHHHHTSTT--S----------------S---